Protein AF-A0A1Q3JXN4-F1 (afdb_monomer_lite)

Sequence (73 aa):
MRQQRSYVAKGDLSRLGEFVRSLHGTPLSVGLFVPFPVAWKAVKEFIETDGELPTSIEWIASSDLPPETFPDP

pLDDT: mean 90.44, std 12.91, range [36.53, 98.31]

Structure (mmCIF, N/CA/C/O backbone):
data_AF-A0A1Q3JXN4-F1
#
_entry.id   AF-A0A1Q3JXN4-F1
#
loop_
_atom_site.group_PDB
_atom_site.id
_atom_site.type_symbol
_atom_site.label_atom_id
_atom_site.label_alt_id
_atom_site.label_comp_id
_atom_site.label_asym_id
_atom_site.label_entity_id
_atom_site.label_seq_id
_atom_site.pdbx_PDB_ins_code
_atom_site.Cartn_x
_atom_site.Cartn_y
_atom_site.Cartn_z
_atom_site.occupancy
_atom_site.B_iso_or_equiv
_atom_site.auth_seq_id
_atom_site.auth_comp_id
_atom_site.auth_asym_id
_atom_site.auth_atom_id
_atom_site.pdbx_PDB_model_num
ATOM 1 N N . MET A 1 1 ? 6.648 -22.224 14.909 1.00 36.53 1 MET A N 1
ATOM 2 C CA . MET A 1 1 ? 6.828 -20.799 14.557 1.00 36.53 1 MET A CA 1
ATOM 3 C C . MET A 1 1 ? 5.640 -20.389 13.697 1.00 36.53 1 MET A C 1
ATOM 5 O O . MET A 1 1 ? 5.423 -21.028 12.676 1.00 36.53 1 MET A O 1
ATOM 9 N N . ARG A 1 2 ? 4.808 -19.429 14.126 1.00 39.25 2 ARG A N 1
ATOM 10 C CA . ARG A 1 2 ? 3.760 -18.865 13.255 1.00 39.25 2 ARG A CA 1
ATOM 11 C C . ARG A 1 2 ? 4.492 -18.129 12.133 1.00 39.25 2 ARG A C 1
ATOM 13 O O . ARG A 1 2 ? 5.200 -17.175 12.430 1.00 39.25 2 ARG A O 1
ATOM 20 N N . GLN A 1 3 ? 4.379 -18.585 10.886 1.00 45.25 3 GLN A N 1
ATOM 21 C CA . GLN A 1 3 ? 4.785 -17.762 9.748 1.00 45.25 3 GLN A CA 1
ATOM 22 C C . GLN A 1 3 ? 3.931 -16.495 9.808 1.00 45.25 3 GLN A C 1
ATOM 24 O O . GLN A 1 3 ? 2.709 -16.562 9.665 1.00 45.25 3 GLN A O 1
ATOM 29 N N . GLN A 1 4 ? 4.552 -15.364 10.131 1.00 55.69 4 GLN A N 1
ATOM 30 C CA . GLN A 1 4 ? 3.891 -14.071 10.088 1.00 55.69 4 GLN A CA 1
ATOM 31 C C . GLN A 1 4 ? 3.635 -13.793 8.606 1.00 55.69 4 GLN A C 1
ATOM 33 O O . GLN A 1 4 ? 4.569 -13.563 7.845 1.00 55.69 4 GLN A O 1
ATOM 38 N N . ARG A 1 5 ? 2.384 -13.965 8.166 1.00 71.69 5 ARG A N 1
ATOM 39 C CA . ARG A 1 5 ? 2.002 -13.684 6.781 1.00 71.69 5 ARG A CA 1
ATOM 40 C C . ARG A 1 5 ? 2.143 -12.182 6.565 1.00 71.69 5 ARG A C 1
ATOM 42 O O . ARG A 1 5 ? 1.439 -11.413 7.214 1.00 71.69 5 ARG A O 1
ATOM 49 N N . SER A 1 6 ? 3.058 -11.791 5.688 1.00 86.88 6 SER A N 1
ATOM 50 C CA . SER A 1 6 ? 3.163 -10.415 5.215 1.00 86.88 6 SER A CA 1
ATOM 51 C C . SER A 1 6 ? 2.068 -10.167 4.183 1.00 86.88 6 SER A C 1
ATOM 53 O O . SER A 1 6 ? 1.848 -10.991 3.292 1.00 86.88 6 SER A O 1
ATOM 55 N N . TYR A 1 7 ? 1.374 -9.043 4.324 1.00 91.81 7 TYR A N 1
ATOM 56 C CA . TYR A 1 7 ? 0.382 -8.568 3.369 1.00 91.81 7 TYR A CA 1
ATOM 57 C C . TYR A 1 7 ? 0.826 -7.215 2.837 1.00 91.81 7 TYR A C 1
ATOM 59 O O . TYR A 1 7 ? 1.422 -6.418 3.562 1.00 91.81 7 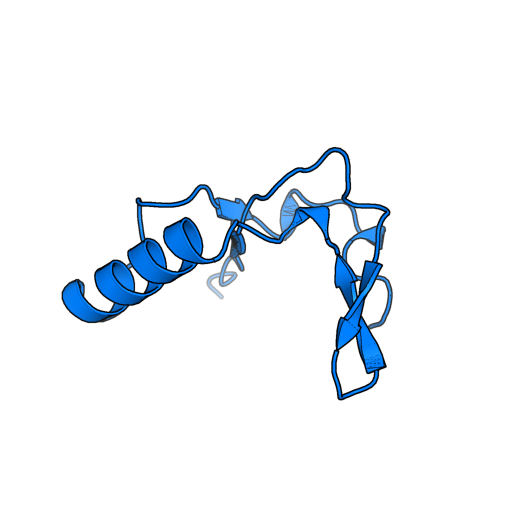TYR A O 1
ATOM 67 N N . VAL A 1 8 ? 0.511 -6.956 1.575 1.00 93.94 8 VAL A N 1
ATOM 68 C CA . VAL A 1 8 ? 0.715 -5.656 0.935 1.00 93.94 8 VAL A CA 1
ATOM 69 C C . VAL A 1 8 ? -0.592 -5.184 0.313 1.00 93.94 8 VAL A C 1
ATOM 71 O O . VAL A 1 8 ? -1.497 -5.986 0.068 1.00 93.94 8 VAL A O 1
ATOM 74 N N . ALA A 1 9 ? -0.703 -3.878 0.078 1.00 96.12 9 ALA A N 1
ATOM 75 C CA . ALA A 1 9 ? -1.857 -3.324 -0.611 1.00 96.12 9 ALA A CA 1
ATOM 76 C C . ALA A 1 9 ? -1.959 -3.916 -2.024 1.00 96.12 9 ALA A C 1
ATOM 78 O O . ALA A 1 9 ? -0.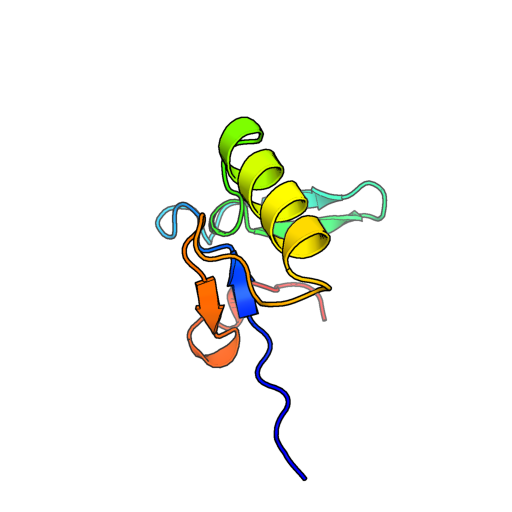966 -4.029 -2.746 1.00 96.12 9 ALA A O 1
ATOM 79 N N . LYS A 1 10 ? -3.173 -4.295 -2.418 1.00 96.62 10 LYS A N 1
ATOM 80 C CA . LYS A 1 10 ? -3.475 -4.772 -3.763 1.00 96.62 10 LYS A CA 1
ATOM 81 C C . LYS A 1 10 ? -3.927 -3.582 -4.607 1.00 96.62 10 LYS A C 1
ATOM 83 O O . LYS A 1 10 ? -5.080 -3.161 -4.538 1.00 96.62 10 LYS A O 1
ATOM 88 N N . GLY A 1 11 ? -2.985 -3.015 -5.354 1.00 96.12 11 GLY A N 1
ATOM 89 C CA . GLY A 1 11 ? -3.251 -1.980 -6.346 1.00 96.12 11 GLY A CA 1
ATOM 90 C C . GLY A 1 11 ? -3.687 -2.579 -7.684 1.00 96.12 11 GLY A C 1
ATOM 91 O O . GLY A 1 11 ? -4.417 -3.570 -7.747 1.00 96.12 11 GLY A O 1
ATOM 92 N N . ASP A 1 12 ? -3.220 -1.975 -8.773 1.00 96.44 12 ASP A N 1
ATOM 93 C CA . ASP A 1 12 ? -3.457 -2.471 -10.127 1.00 96.44 12 ASP A CA 1
ATOM 94 C C . ASP A 1 12 ? -2.426 -3.539 -10.521 1.00 96.44 12 ASP A C 1
ATOM 96 O O . ASP A 1 12 ? -1.333 -3.233 -11.001 1.00 96.44 12 ASP A O 1
ATOM 100 N N . LEU A 1 13 ? -2.785 -4.814 -10.351 1.00 95.38 13 LEU A N 1
ATOM 101 C CA . LEU A 1 13 ? -1.875 -5.930 -10.627 1.00 95.38 13 LEU A CA 1
ATOM 102 C C . LEU A 1 13 ? -1.459 -6.047 -12.105 1.00 95.38 13 LEU A C 1
ATOM 104 O O . LEU A 1 13 ? -0.459 -6.702 -12.396 1.00 95.38 13 LEU A O 1
ATOM 108 N N . SER A 1 14 ? -2.158 -5.390 -13.042 1.00 95.75 14 SER A N 1
ATOM 109 C CA . SER A 1 14 ? -1.703 -5.325 -14.441 1.00 95.75 14 SER A CA 1
ATOM 110 C C . SER A 1 14 ? -0.395 -4.536 -14.600 1.00 95.75 14 SER A C 1
ATOM 112 O O . SER A 1 14 ? 0.307 -4.695 -15.598 1.00 95.75 14 SER A O 1
ATOM 114 N N . ARG A 1 15 ? -0.030 -3.745 -13.582 1.00 95.69 15 ARG A N 1
ATOM 115 C CA . ARG A 1 15 ? 1.148 -2.872 -13.539 1.00 95.69 15 ARG A CA 1
ATOM 116 C C . ARG A 1 15 ? 2.257 -3.396 -12.625 1.00 95.69 15 ARG A C 1
ATOM 118 O O . ARG A 1 15 ? 3.137 -2.633 -12.234 1.00 95.69 15 ARG A O 1
ATOM 125 N N . LEU A 1 16 ? 2.247 -4.684 -12.258 1.00 93.62 16 LEU A N 1
ATOM 126 C CA . LEU A 1 16 ? 3.274 -5.259 -11.371 1.00 93.62 16 LEU A CA 1
ATOM 127 C C . LEU A 1 16 ? 4.703 -5.129 -11.925 1.00 93.62 16 LEU A C 1
ATOM 129 O O . LEU A 1 16 ? 5.637 -4.970 -11.144 1.00 93.62 16 LEU A O 1
ATOM 133 N N . GLY A 1 17 ? 4.861 -5.161 -13.253 1.00 90.25 17 GLY A N 1
ATOM 134 C CA . GLY A 1 17 ? 6.148 -4.989 -13.939 1.00 90.25 17 GLY A CA 1
ATOM 135 C C . GLY A 1 17 ? 6.600 -3.533 -14.105 1.00 90.25 17 GLY A C 1
ATOM 136 O O . GLY A 1 17 ? 7.664 -3.287 -14.671 1.00 90.25 17 GLY A O 1
ATOM 137 N N . GLU A 1 18 ? 5.806 -2.563 -13.647 1.00 95.44 18 GLU A N 1
ATOM 138 C CA . GLU A 1 18 ? 6.192 -1.155 -13.613 1.00 95.44 18 GLU A CA 1
ATOM 139 C C . GLU A 1 18 ? 6.775 -0.803 -12.245 1.00 95.44 18 GLU A C 1
ATOM 141 O O . GLU A 1 18 ? 6.231 -1.177 -11.205 1.00 95.44 18 GLU A O 1
ATOM 146 N N . PHE A 1 19 ? 7.857 -0.025 -12.238 1.00 95.1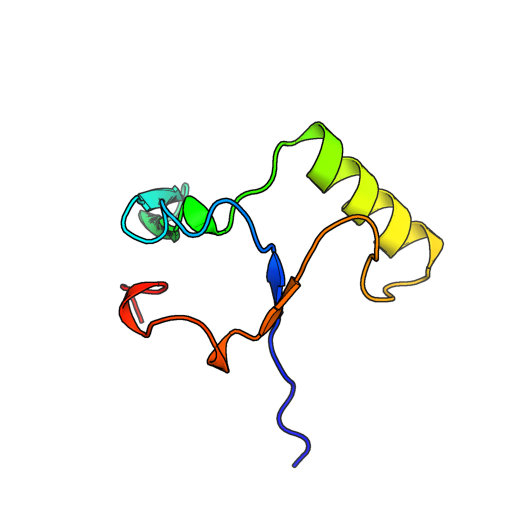2 19 PHE A N 1
ATOM 147 C CA . PHE A 1 19 ? 8.580 0.310 -11.017 1.00 95.12 19 PHE A CA 1
ATOM 148 C C . PHE A 1 19 ? 8.864 1.803 -10.915 1.00 95.12 19 PHE A C 1
ATOM 150 O O . PHE A 1 19 ? 9.204 2.465 -11.896 1.00 95.12 19 PHE A O 1
ATOM 157 N N . VAL A 1 20 ? 8.804 2.309 -9.688 1.00 94.75 20 VAL A N 1
ATOM 158 C CA . VAL A 1 20 ? 9.352 3.614 -9.306 1.00 94.75 20 VAL A CA 1
ATOM 159 C C . VAL A 1 20 ? 10.439 3.412 -8.262 1.00 94.75 20 VAL A C 1
ATOM 161 O O . VAL A 1 20 ? 10.407 2.441 -7.511 1.00 94.75 20 VAL A O 1
ATOM 164 N N . ARG A 1 21 ? 11.418 4.316 -8.197 1.00 93.56 21 ARG A N 1
ATOM 165 C CA . ARG A 1 21 ? 12.463 4.251 -7.168 1.00 93.56 21 ARG A CA 1
ATOM 166 C C . ARG A 1 21 ? 12.109 5.148 -5.992 1.00 93.56 21 ARG A C 1
ATOM 168 O O . ARG A 1 21 ? 11.717 6.298 -6.181 1.00 93.56 21 ARG A O 1
ATOM 175 N N . SER A 1 22 ? 12.264 4.615 -4.784 1.00 91.62 22 SER A N 1
ATOM 176 C CA . SER A 1 22 ? 12.204 5.404 -3.556 1.00 91.62 22 SER A CA 1
ATOM 177 C C . SER A 1 22 ? 13.377 6.393 -3.486 1.00 91.62 22 SER A C 1
ATOM 179 O O . SER A 1 22 ? 14.341 6.297 -4.249 1.00 91.62 22 SER A O 1
ATOM 181 N N . LEU A 1 23 ? 13.342 7.311 -2.516 1.00 94.06 23 LEU A N 1
ATOM 182 C CA . LEU A 1 23 ? 14.464 8.221 -2.243 1.00 94.06 23 LEU A CA 1
ATOM 183 C C . LEU A 1 23 ? 15.765 7.485 -1.872 1.00 94.06 23 LEU A C 1
ATOM 185 O O . LEU A 1 23 ? 16.846 8.042 -2.025 1.00 94.06 23 LEU A O 1
ATOM 189 N N . HIS A 1 24 ? 15.667 6.231 -1.421 1.00 92.44 24 HIS A N 1
ATOM 190 C CA . HIS A 1 24 ? 16.807 5.366 -1.109 1.00 92.44 24 HIS A CA 1
ATOM 191 C C . HIS A 1 24 ? 17.206 4.456 -2.282 1.00 92.44 24 HIS A C 1
ATOM 193 O O . HIS A 1 24 ? 18.047 3.578 -2.122 1.00 92.44 24 HIS A O 1
ATOM 199 N N . GLY A 1 25 ? 16.603 4.639 -3.461 1.00 90.12 25 GLY A N 1
ATOM 200 C CA . GLY A 1 25 ? 16.902 3.866 -4.666 1.00 90.12 25 GLY A CA 1
ATOM 201 C C . GLY A 1 25 ? 16.172 2.525 -4.777 1.00 90.12 25 GLY A C 1
ATOM 202 O O . GLY A 1 25 ? 16.246 1.909 -5.841 1.00 90.12 25 GLY A O 1
ATOM 203 N N . THR A 1 26 ? 15.431 2.103 -3.747 1.00 90.69 26 THR A N 1
ATOM 204 C CA . THR A 1 26 ? 14.668 0.844 -3.731 1.00 90.69 26 THR A CA 1
ATOM 205 C C . THR A 1 26 ? 13.579 0.851 -4.809 1.00 90.69 26 THR A C 1
ATOM 207 O O . THR A 1 26 ? 12.771 1.787 -4.824 1.00 90.69 26 THR A O 1
ATOM 210 N N . PRO A 1 27 ? 13.514 -0.153 -5.697 1.00 92.94 27 PRO A N 1
ATOM 211 C CA . PRO A 1 27 ? 12.426 -0.301 -6.651 1.00 92.94 27 PRO A CA 1
ATOM 212 C C . PRO A 1 27 ? 11.148 -0.722 -5.923 1.00 92.94 27 PRO A C 1
ATOM 214 O O . PRO A 1 27 ? 11.130 -1.679 -5.154 1.00 92.94 27 PRO A O 1
ATOM 217 N N . LEU A 1 28 ? 10.066 0.004 -6.177 1.00 93.00 28 LEU A N 1
ATOM 218 C CA . LEU A 1 28 ? 8.734 -0.262 -5.650 1.00 93.00 28 LEU A CA 1
ATOM 219 C C . LEU A 1 28 ? 7.807 -0.561 -6.827 1.00 93.00 28 LEU A C 1
ATOM 221 O O . LEU A 1 28 ? 7.719 0.245 -7.757 1.00 93.00 28 LEU A O 1
ATOM 225 N N . SER A 1 29 ? 7.132 -1.711 -6.786 1.00 95.50 29 SER A N 1
ATOM 226 C CA . SER A 1 29 ? 6.171 -2.097 -7.822 1.00 95.50 29 SER A CA 1
ATOM 227 C C . SER A 1 29 ? 4.949 -1.180 -7.787 1.00 95.50 29 SER A C 1
ATOM 229 O O . SER A 1 29 ? 4.271 -1.050 -6.763 1.00 95.50 29 SER A O 1
ATOM 231 N N . VAL A 1 30 ? 4.648 -0.555 -8.924 1.00 95.88 30 VAL A N 1
ATOM 232 C CA . VAL A 1 30 ? 3.515 0.366 -9.070 1.00 95.88 30 VAL A CA 1
ATOM 233 C C . VAL A 1 30 ? 2.185 -0.369 -8.907 1.00 95.88 30 VAL A C 1
ATOM 235 O O . VAL A 1 30 ? 1.228 0.209 -8.392 1.00 95.88 30 VAL A O 1
ATOM 238 N N . GLY A 1 31 ? 2.127 -1.654 -9.265 1.00 96.31 31 GLY A N 1
ATOM 239 C CA . GLY A 1 31 ? 0.925 -2.476 -9.108 1.00 96.31 31 GLY A CA 1
ATOM 240 C C . GLY A 1 31 ? 0.493 -2.718 -7.658 1.00 96.31 31 GLY A C 1
ATOM 241 O O . GLY A 1 31 ? -0.609 -3.205 -7.421 1.00 96.31 31 GLY A O 1
ATOM 242 N N . LEU A 1 32 ? 1.321 -2.341 -6.678 1.00 96.06 32 LEU A N 1
ATOM 243 C CA . LEU A 1 32 ? 0.995 -2.401 -5.250 1.00 96.06 32 LEU A CA 1
ATOM 244 C C . LEU A 1 32 ? 0.545 -1.048 -4.676 1.00 96.06 32 LEU A C 1
ATOM 246 O O . LEU A 1 32 ? 0.237 -0.947 -3.489 1.00 96.06 32 LEU A O 1
ATOM 250 N N . PHE A 1 33 ? 0.516 0.014 -5.485 1.00 96.00 33 PHE A N 1
ATOM 251 C CA . PHE A 1 33 ? 0.093 1.334 -5.026 1.00 96.00 33 PHE A CA 1
ATOM 252 C C . PHE A 1 33 ? -1.419 1.496 -5.159 1.00 96.00 33 PHE A C 1
ATOM 254 O O . PHE A 1 33 ? -2.020 1.163 -6.180 1.00 96.00 33 PHE A O 1
ATOM 261 N N . VAL A 1 34 ? -2.029 2.082 -4.131 1.00 96.75 34 VAL A N 1
ATOM 262 C CA . VAL A 1 34 ? -3.428 2.519 -4.149 1.00 96.75 34 VAL A CA 1
ATOM 263 C C . VAL A 1 34 ? -3.489 4.051 -4.180 1.00 96.75 34 VAL A C 1
ATOM 265 O O . VAL A 1 34 ? -2.576 4.711 -3.672 1.00 96.75 34 VAL A O 1
ATOM 268 N N . PRO A 1 35 ? -4.541 4.658 -4.758 1.00 95.62 35 PRO A N 1
ATOM 269 C CA . PRO A 1 35 ? -4.674 6.111 -4.795 1.00 95.62 35 PRO A CA 1
ATOM 270 C C . PRO A 1 35 ? -4.623 6.734 -3.397 1.00 95.62 35 PRO A C 1
ATOM 272 O O . PRO A 1 35 ? -5.231 6.219 -2.458 1.00 95.62 35 PRO A O 1
ATOM 275 N N . PHE A 1 36 ? -3.964 7.889 -3.267 1.00 95.81 36 PHE A N 1
ATOM 276 C CA . PHE A 1 36 ? -3.773 8.563 -1.978 1.00 95.81 36 PHE A CA 1
ATOM 277 C C . PHE A 1 36 ? -5.062 8.732 -1.144 1.00 95.81 36 PHE A C 1
ATOM 279 O O . PHE A 1 36 ? -5.030 8.386 0.036 1.00 95.81 36 PHE A O 1
ATOM 286 N N . PRO A 1 37 ? 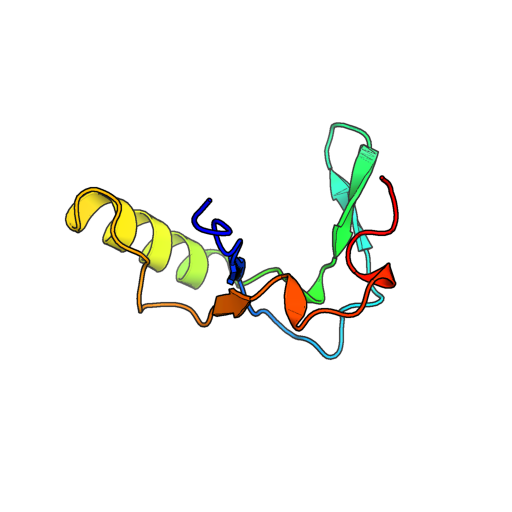-6.211 9.185 -1.696 1.00 96.81 37 PRO A N 1
ATOM 287 C CA . PRO A 1 37 ? -7.435 9.326 -0.900 1.00 96.81 37 PRO A CA 1
ATOM 288 C C . PRO A 1 37 ? -7.917 8.005 -0.284 1.00 96.81 37 PRO A C 1
ATOM 290 O O . PRO A 1 37 ? -8.489 7.996 0.805 1.00 96.81 37 PRO A O 1
ATOM 293 N N . VAL A 1 38 ? -7.663 6.891 -0.974 1.00 96.12 38 VAL A N 1
ATOM 294 C CA . VAL A 1 38 ? -8.015 5.540 -0.533 1.00 96.12 38 VAL A CA 1
ATOM 295 C C . VAL A 1 38 ? -7.012 5.049 0.515 1.00 96.12 38 VAL A C 1
ATOM 297 O O . VAL A 1 38 ? -7.425 4.600 1.582 1.00 96.12 38 VAL A O 1
ATOM 300 N N . ALA A 1 39 ? -5.706 5.230 0.273 1.00 96.38 39 ALA A N 1
ATOM 301 C CA . ALA A 1 39 ? -4.657 4.934 1.254 1.00 96.38 39 ALA A CA 1
ATOM 302 C C . ALA A 1 39 ? -4.891 5.676 2.577 1.00 96.38 39 ALA A C 1
ATOM 304 O O . ALA A 1 39 ? -4.786 5.097 3.654 1.00 96.38 39 ALA A O 1
ATOM 305 N N . TRP A 1 40 ? -5.256 6.959 2.501 1.00 97.69 40 TRP A N 1
ATOM 306 C CA . TRP A 1 40 ? -5.496 7.781 3.681 1.00 97.69 40 TRP A CA 1
ATOM 307 C C . TRP A 1 40 ? -6.678 7.281 4.514 1.00 97.69 40 TRP A C 1
ATOM 309 O O . TRP A 1 40 ? -6.640 7.337 5.742 1.00 97.69 40 TRP A O 1
ATOM 319 N N . LYS A 1 41 ? -7.718 6.742 3.867 1.00 97.69 41 LYS A N 1
ATOM 320 C CA . LYS A 1 41 ? -8.824 6.090 4.575 1.00 97.69 41 LYS A CA 1
ATOM 321 C C . LYS A 1 41 ? -8.338 4.863 5.354 1.00 97.69 41 LYS A C 1
ATOM 323 O O . LYS A 1 41 ? -8.667 4.761 6.531 1.00 97.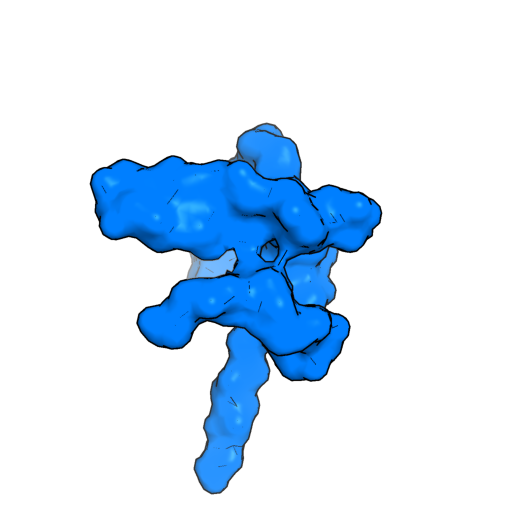69 41 LYS A O 1
ATOM 328 N N . ALA A 1 42 ? -7.515 4.014 4.738 1.00 97.56 42 ALA A N 1
ATOM 329 C CA . ALA A 1 42 ? -6.945 2.837 5.394 1.00 97.56 42 ALA A CA 1
ATOM 330 C C . ALA A 1 42 ? -6.036 3.195 6.575 1.00 97.56 42 ALA A C 1
ATOM 332 O O . ALA A 1 42 ? -6.100 2.546 7.612 1.00 97.56 42 ALA A O 1
ATOM 333 N N . VAL A 1 43 ? -5.238 4.262 6.460 1.00 97.31 43 VAL A N 1
ATOM 334 C CA . VAL A 1 43 ? -4.402 4.748 7.572 1.00 97.31 43 VAL A CA 1
ATOM 335 C C . VAL A 1 43 ? -5.252 5.202 8.757 1.00 97.31 43 VAL A C 1
ATOM 337 O O . VAL A 1 43 ? -4.933 4.871 9.895 1.00 97.31 43 VAL A O 1
ATOM 340 N N . LYS A 1 44 ? -6.337 5.946 8.514 1.00 98.31 44 LYS A N 1
ATOM 341 C CA . LYS A 1 44 ? -7.237 6.364 9.597 1.00 98.31 44 LYS A CA 1
ATOM 342 C C . LYS A 1 44 ? -7.915 5.176 10.264 1.00 98.31 44 LYS A C 1
ATOM 344 O O . LYS A 1 44 ? -7.923 5.122 11.483 1.00 98.31 44 LYS A O 1
ATOM 349 N N . GLU A 1 45 ? -8.412 4.226 9.474 1.00 98.06 45 GLU A N 1
ATOM 350 C CA . GLU A 1 45 ? -9.016 2.997 9.994 1.00 98.06 45 GLU A CA 1
ATOM 351 C C . GLU A 1 45 ? -8.025 2.239 10.883 1.00 98.06 45 GLU A C 1
ATOM 353 O O . GLU A 1 45 ? -8.352 1.975 12.029 1.00 98.06 45 GLU A O 1
ATOM 358 N N . PHE A 1 46 ? -6.786 2.021 10.423 1.00 97.00 46 PHE A N 1
ATOM 359 C CA . PHE A 1 46 ? -5.726 1.389 11.220 1.00 97.00 46 PHE A CA 1
ATOM 360 C C . PHE A 1 46 ? -5.518 2.070 12.581 1.00 97.00 46 PHE A C 1
ATOM 362 O O . PHE A 1 46 ? -5.325 1.397 13.588 1.00 97.00 46 PHE A O 1
ATOM 369 N N . ILE A 1 47 ? -5.536 3.407 12.617 1.00 98.06 47 ILE A N 1
ATOM 370 C CA . ILE A 1 47 ? -5.382 4.178 13.858 1.00 98.06 47 ILE A CA 1
ATOM 371 C C . ILE A 1 47 ? -6.622 4.031 14.750 1.00 98.06 47 ILE A C 1
ATOM 373 O O . ILE A 1 47 ? -6.485 3.841 15.953 1.00 98.06 47 ILE A O 1
ATOM 377 N N . GLU A 1 48 ? -7.820 4.125 14.173 1.00 98.31 48 GLU A N 1
ATOM 378 C CA . GLU A 1 48 ? -9.103 4.028 14.885 1.00 98.31 48 GLU A CA 1
ATOM 379 C C . GLU A 1 48 ? -9.352 2.625 15.461 1.00 98.31 48 GLU A C 1
ATOM 381 O O . GLU A 1 48 ? -10.069 2.491 16.451 1.00 98.31 48 GLU A O 1
ATOM 386 N N . THR A 1 49 ? -8.751 1.594 14.864 1.00 97.25 49 THR A N 1
ATOM 387 C CA . THR A 1 49 ? -8.865 0.190 15.273 1.00 97.25 49 THR A CA 1
ATOM 388 C C . THR A 1 49 ? -7.630 -0.319 16.021 1.00 97.25 49 THR A C 1
ATOM 390 O O . THR A 1 49 ? -7.359 -1.517 15.995 1.00 97.25 49 THR A O 1
ATOM 393 N N . ASP A 1 50 ? -6.833 0.565 16.633 1.00 96.19 50 ASP A N 1
ATOM 394 C CA . ASP A 1 50 ? -5.637 0.208 17.419 1.00 96.19 50 ASP A CA 1
ATOM 395 C C . ASP A 1 50 ? -4.674 -0.766 16.701 1.00 96.19 50 ASP A C 1
ATOM 397 O O . ASP A 1 50 ? -4.033 -1.633 17.300 1.00 96.19 50 ASP A O 1
ATOM 401 N N . GLY A 1 51 ? -4.549 -0.612 15.384 1.00 93.31 51 GLY A N 1
ATOM 402 C CA . GLY A 1 51 ? -3.634 -1.378 14.548 1.00 93.31 51 GLY A CA 1
ATOM 403 C C . GLY A 1 51 ? -4.206 -2.646 13.910 1.00 93.31 51 GLY A C 1
ATOM 404 O O . GLY A 1 51 ? -3.436 -3.432 13.349 1.00 93.31 51 GLY A O 1
ATOM 405 N N . GLU A 1 52 ? -5.522 -2.878 13.961 1.00 94.81 52 GLU A N 1
ATOM 406 C CA . GLU A 1 52 ? -6.144 -3.923 13.131 1.00 94.81 52 GLU A CA 1
ATOM 407 C C . GLU A 1 52 ? -5.954 -3.663 11.624 1.00 94.81 52 GLU A C 1
ATOM 409 O O . GLU A 1 52 ? -5.759 -2.531 11.178 1.00 94.81 52 GLU A O 1
ATOM 414 N N . LEU A 1 53 ? -5.992 -4.736 10.823 1.00 93.44 53 LEU A N 1
ATOM 415 C CA . LEU A 1 53 ? -5.806 -4.659 9.375 1.00 93.44 53 LEU A CA 1
ATOM 416 C C . LEU A 1 53 ? -6.993 -3.918 8.721 1.00 93.44 53 LEU A C 1
ATOM 418 O O . LEU A 1 53 ? -8.112 -4.432 8.778 1.00 93.44 53 LEU A O 1
ATOM 422 N N . PRO A 1 54 ? -6.770 -2.774 8.049 1.00 96.50 54 PRO A N 1
ATOM 423 C CA . PRO A 1 54 ? -7.846 -1.984 7.455 1.00 96.50 54 PRO A CA 1
ATOM 424 C C . PRO A 1 54 ? -8.646 -2.745 6.399 1.00 96.50 54 PRO A C 1
ATOM 426 O O . PRO A 1 54 ? -8.075 -3.391 5.522 1.00 96.50 54 PRO A O 1
ATOM 429 N N . THR A 1 55 ? -9.965 -2.592 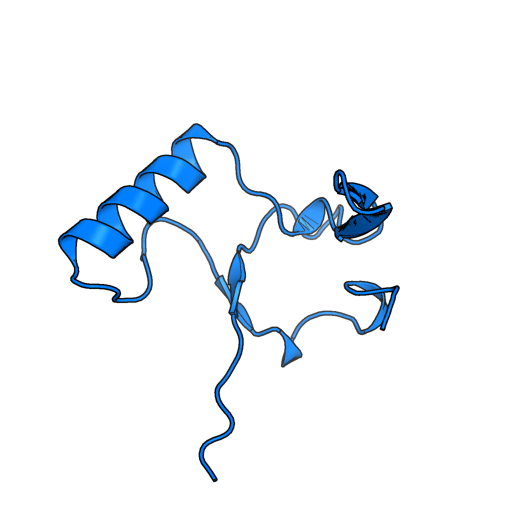6.416 1.00 96.38 55 THR A N 1
ATOM 430 C CA . THR A 1 55 ? -10.897 -3.179 5.441 1.00 96.38 55 THR A CA 1
ATOM 431 C C . THR A 1 55 ? -11.171 -2.267 4.245 1.00 96.38 55 THR A C 1
ATOM 433 O O . THR A 1 55 ? -11.724 -2.700 3.236 1.00 96.38 55 THR A O 1
ATOM 436 N N . SER A 1 56 ? -10.780 -0.992 4.327 1.00 96.06 56 SER A N 1
ATOM 437 C CA . SER A 1 56 ? -11.007 0.003 3.272 1.00 96.06 56 SER A CA 1
ATOM 438 C C . SER A 1 56 ? -10.133 -0.147 2.021 1.00 96.06 56 SER A C 1
ATOM 440 O O . SER A 1 56 ? -10.364 0.580 1.051 1.00 96.06 56 SER A O 1
ATOM 442 N N . ILE A 1 57 ? -9.181 -1.085 2.013 1.00 96.81 57 ILE A N 1
ATOM 443 C CA . ILE A 1 57 ? -8.422 -1.508 0.831 1.00 96.81 57 ILE A CA 1
ATOM 444 C C . ILE A 1 57 ? -8.353 -3.027 0.735 1.00 96.81 57 ILE A C 1
ATOM 446 O O . ILE A 1 57 ? -8.495 -3.740 1.726 1.00 96.81 57 ILE A O 1
ATOM 450 N N . GLU A 1 58 ? -8.095 -3.518 -0.474 1.00 96.94 58 GLU A N 1
ATOM 451 C CA . GLU A 1 58 ? -7.767 -4.920 -0.679 1.00 96.94 58 GLU A CA 1
ATOM 452 C C . GLU A 1 58 ? -6.303 -5.191 -0.323 1.00 96.94 58 GLU A C 1
ATOM 454 O O . GLU A 1 58 ? -5.401 -4.402 -0.619 1.00 96.94 58 GLU A O 1
ATOM 459 N N . TRP A 1 59 ? -6.075 -6.360 0.262 1.00 95.44 59 TRP A N 1
ATOM 460 C CA . TRP A 1 59 ? -4.755 -6.866 0.603 1.00 95.44 59 TRP A CA 1
ATOM 461 C C . TRP A 1 59 ? -4.458 -8.113 -0.216 1.00 95.44 59 TRP A C 1
ATOM 463 O O . TRP A 1 59 ? -5.349 -8.917 -0.495 1.00 95.44 59 TRP A O 1
ATOM 473 N N . ILE A 1 60 ? -3.193 -8.295 -0.567 1.00 95.25 60 ILE A N 1
ATOM 474 C CA . ILE A 1 60 ? -2.682 -9.523 -1.169 1.00 95.25 60 ILE A CA 1
ATOM 475 C C . ILE A 1 60 ? -1.570 -10.075 -0.281 1.00 95.25 60 ILE A C 1
ATOM 477 O O . ILE A 1 60 ? -0.742 -9.321 0.242 1.00 95.25 60 ILE A O 1
ATOM 481 N N . ALA A 1 61 ? -1.579 -11.389 -0.054 1.00 93.62 61 ALA A N 1
ATOM 482 C CA . ALA A 1 61 ? -0.504 -12.037 0.680 1.00 93.62 61 ALA A CA 1
ATOM 483 C C . ALA A 1 61 ? 0.773 -11.977 -0.161 1.00 93.62 61 ALA A C 1
ATOM 485 O O . ALA A 1 61 ? 0.745 -12.255 -1.358 1.00 93.62 61 ALA A O 1
ATOM 486 N N . SER A 1 62 ? 1.912 -11.662 0.457 1.00 90.88 62 SER A N 1
ATOM 487 C CA . SER A 1 62 ? 3.185 -11.595 -0.270 1.00 90.88 62 SER A CA 1
ATOM 488 C C . SER A 1 62 ? 3.568 -12.929 -0.926 1.00 90.88 62 SER A C 1
ATOM 490 O O . SER A 1 62 ? 4.289 -12.925 -1.914 1.00 90.88 62 SER A O 1
ATOM 492 N N . SER A 1 63 ? 3.066 -14.060 -0.414 1.00 91.50 63 SER A N 1
ATOM 493 C CA . SER A 1 63 ? 3.246 -15.394 -1.006 1.00 91.50 63 SER A CA 1
ATOM 494 C C . SER A 1 63 ? 2.531 -15.594 -2.340 1.00 91.50 63 SER A C 1
ATOM 496 O O . SER A 1 63 ? 2.893 -16.502 -3.081 1.00 91.50 63 SER A O 1
ATOM 498 N N . ASP A 1 64 ? 1.510 -14.784 -2.617 1.00 93.88 64 ASP A N 1
ATOM 499 C CA . ASP A 1 64 ? 0.677 -14.899 -3.816 1.00 93.88 64 ASP A CA 1
ATOM 500 C C . ASP A 1 64 ? 1.185 -13.973 -4.935 1.00 93.88 64 ASP A C 1
ATOM 502 O O . ASP A 1 64 ? 0.623 -13.945 -6.030 1.00 93.88 64 ASP A O 1
ATOM 506 N N . LEU A 1 65 ? 2.243 -13.200 -4.660 1.00 92.56 65 LEU A N 1
ATOM 507 C CA . LEU A 1 65 ? 2.886 -12.318 -5.623 1.00 92.56 65 LEU A CA 1
ATOM 508 C C . LEU A 1 65 ? 4.004 -13.050 -6.379 1.00 92.56 65 LEU A C 1
ATOM 510 O O . LEU A 1 65 ? 4.744 -13.834 -5.778 1.00 92.56 65 LEU A O 1
ATOM 514 N N . PRO A 1 66 ? 4.181 -12.763 -7.681 1.00 91.75 66 PRO A N 1
ATOM 515 C CA . PRO A 1 66 ? 5.333 -13.245 -8.432 1.00 91.75 66 PRO A CA 1
ATOM 516 C C . PRO A 1 66 ? 6.656 -12.800 -7.777 1.00 91.75 66 PRO A C 1
ATOM 518 O O . PRO A 1 66 ? 6.727 -11.654 -7.312 1.00 91.75 66 PRO A O 1
ATOM 521 N N . PRO A 1 67 ? 7.709 -13.642 -7.739 1.00 87.50 67 PRO A N 1
ATOM 522 C CA . PRO A 1 67 ? 8.995 -13.300 -7.119 1.00 87.50 67 PRO A CA 1
ATOM 523 C C . PRO A 1 67 ? 9.614 -11.992 -7.632 1.00 87.50 67 PRO A C 1
ATOM 525 O O . PRO A 1 67 ? 10.211 -11.242 -6.866 1.00 87.50 67 PRO A O 1
ATOM 528 N N . GLU A 1 68 ? 9.424 -11.680 -8.912 1.00 88.31 68 GLU A N 1
ATOM 529 C CA . GLU A 1 68 ? 9.906 -10.468 -9.577 1.00 88.31 68 GLU A CA 1
ATOM 530 C C . GLU A 1 68 ? 9.231 -9.172 -9.100 1.00 88.31 68 GLU A C 1
ATOM 532 O O . GLU A 1 68 ? 9.680 -8.083 -9.454 1.00 88.31 68 GLU A O 1
ATOM 537 N N . THR A 1 69 ? 8.178 -9.263 -8.279 1.00 89.56 69 THR A N 1
ATOM 538 C CA . THR A 1 69 ? 7.505 -8.094 -7.684 1.00 89.56 69 THR A CA 1
ATOM 539 C C . THR A 1 69 ? 8.444 -7.300 -6.770 1.00 89.56 69 THR A C 1
ATOM 541 O O . THR A 1 69 ? 8.302 -6.082 -6.639 1.00 89.56 69 THR A O 1
ATOM 544 N N . PHE A 1 70 ? 9.418 -7.980 -6.159 1.00 86.69 70 PHE A N 1
ATOM 545 C CA . PHE A 1 70 ? 10.451 -7.395 -5.304 1.00 86.69 70 PHE A CA 1
ATOM 546 C C . PHE A 1 70 ? 11.827 -7.730 -5.901 1.00 86.69 70 PHE A C 1
ATOM 548 O O . PHE A 1 70 ? 12.460 -8.697 -5.484 1.00 86.69 70 PHE A O 1
ATOM 555 N N . PRO A 1 71 ? 12.263 -6.989 -6.936 1.00 77.38 71 PRO A N 1
ATOM 556 C CA . PRO A 1 71 ? 13.397 -7.391 -7.770 1.00 77.38 71 PRO A CA 1
ATOM 557 C C . PRO A 1 71 ? 14.763 -7.212 -7.093 1.00 77.38 71 PRO A C 1
ATOM 559 O O . PRO A 1 71 ? 15.723 -7.857 -7.511 1.00 77.38 71 PRO A O 1
ATOM 562 N N . ASP A 1 72 ? 14.846 -6.373 -6.057 1.00 71.62 72 ASP A N 1
ATOM 563 C CA . ASP A 1 72 ? 16.066 -6.157 -5.279 1.00 71.62 72 ASP A CA 1
ATOM 564 C C . ASP A 1 72 ? 15.933 -6.870 -3.912 1.00 71.62 72 ASP A C 1
ATOM 566 O O . ASP A 1 72 ? 14.961 -6.597 -3.198 1.00 71.62 72 ASP A O 1
ATOM 570 N N . PRO A 1 73 ? 16.859 -7.786 -3.559 1.00 60.34 73 PRO A N 1
ATOM 571 C CA . PRO A 1 73 ? 16.866 -8.491 -2.275 1.00 60.34 73 PRO A CA 1
ATOM 572 C C . PRO A 1 73 ? 17.297 -7.624 -1.084 1.00 60.34 73 PRO A C 1
ATOM 574 O O . PRO A 1 73 ? 18.063 -6.651 -1.278 1.00 60.34 73 PRO A O 1
#

Radius of gyration: 13.33 Å; chains: 1; bounding box: 28×30×32 Å

Secondary structure (DSSP, 8-state):
------EEE---GGGTT-EEE-TTS-EEEGGG---HHHHHHHHHHHHHTTTPPPSSS-EEEGGGS-GGGS---

Foldseek 3Di:
DPPPFDKAFQAQPVQLVPWDADPVRFTAGPRRDDDPVLVVVQVVQCVVVVRPGRPSTDIDTPVVDDPCSRVDD